Protein AF-A0A707YMS2-F1 (afdb_monomer)

Secondary structure (DSSP, 8-state):
------SS--S--SHHHHHHHHHHHHHHHHHHTTHHHHS--HHHHHHHHHHHHHHHHHSTT--SGGGPPP-HHHHHHHHHHHHHTSEEEEE-TTT--EEEEETT-S---S-TTS--------------

InterPro domains:
  IPR007944 Flagellar transcriptional activator FlhC [PF05280] (16-124)

Nearest PDB structures (foldseek):
  7xex-assembly3_C  TM=3.307E-01  e=3.789E-01  Pseudomonas aeruginosa
  8e50-assembly1_A  TM=3.653E-01  e=3.805E+00  Homo sapiens
  5kbj-assembly2_D  TM=2.692E-01  e=6.107E+00  Staphylococcus aureus

Foldseek 3Di:
DDDPPPPQAAQQADLLSQVLLFQLVVQLCVQCPPVLLQPPDPVSNVVSLVVSVVVCVVDPPCDDDSNPHDDSVNSVVSSVCSNVVQKDWDQDPPPRRTTIDGVNHQAPDDDSPDDPPDPPDDDPPRPD

Sequence (128 aa):
KSRTFRGGATLIHSHTSKIQASLLMQLYFNIGGEAVLRSVNIKALNKAFRMYHAIRKEVPGMKGARWAPFDITDAWCLASELRSGDAMLEVCDNCKCTYFTSVNQRTCVECPFCKEQGRHGGGEKECA

Solvent-accessible surface area (backbone atoms only — not comparable to full-atom values): 7627 Å² total; per-residue (Å²): 135,86,81,76,80,71,83,80,62,49,80,33,58,41,65,55,38,31,42,52,46,12,56,34,50,50,42,22,41,73,67,45,42,77,58,32,47,79,42,77,49,65,70,30,43,56,51,17,53,53,50,43,57,52,49,43,72,71,44,85,86,54,61,60,81,82,42,64,75,80,53,73,66,54,52,50,51,54,43,48,32,36,33,71,63,49,22,50,80,45,69,35,90,84,80,64,50,67,37,50,49,47,81,58,33,48,43,76,70,76,64,67,78,59,76,79,77,77,74,87,75,86,72,90,61,79,45,125

Radius of gyration: 14.69 Å; Cα contacts (8 Å, |Δi|>4): 159; chains: 1; bounding box: 35×30×38 Å

pLDDT: mean 85.11, std 20.65, range [32.47, 98.75]

Mean predicted aligned error: 7.5 Å

Structure (mmCIF, N/CA/C/O backbone):
data_AF-A0A707YMS2-F1
#
_entry.id   AF-A0A707YMS2-F1
#
loop_
_atom_site.group_PDB
_atom_site.id
_atom_site.type_symbol
_atom_site.label_atom_id
_atom_site.label_alt_id
_atom_site.label_comp_id
_atom_site.label_asym_id
_atom_site.label_entity_id
_atom_site.label_seq_id
_atom_site.pdbx_PDB_ins_code
_atom_site.Cartn_x
_atom_site.Cartn_y
_atom_site.Cartn_z
_atom_site.occupancy
_atom_site.B_iso_or_equiv
_atom_site.auth_seq_id
_atom_site.auth_comp_id
_atom_site.auth_asym_id
_atom_site.auth_atom_id
_atom_site.pdbx_PDB_model_num
ATOM 1 N N . LYS A 1 1 ? 19.226 15.168 15.617 1.00 36.06 1 LYS A N 1
ATOM 2 C CA . LYS A 1 1 ? 18.097 14.412 15.015 1.00 36.06 1 LYS A CA 1
ATOM 3 C C . LYS A 1 1 ? 18.664 13.135 14.401 1.00 36.06 1 LYS A C 1
ATOM 5 O O . LYS A 1 1 ? 19.189 13.192 13.298 1.00 36.06 1 LYS A O 1
ATOM 10 N N . SER A 1 2 ? 18.664 12.030 15.149 1.00 32.47 2 SER A N 1
ATOM 11 C CA . SER A 1 2 ? 19.234 10.754 14.695 1.00 32.47 2 SER A CA 1
ATOM 12 C C . SER A 1 2 ? 18.355 10.125 13.617 1.00 32.47 2 SER A C 1
ATOM 14 O O . SER A 1 2 ? 17.166 9.910 13.836 1.00 32.47 2 SER A O 1
ATOM 16 N N . ARG A 1 3 ? 18.939 9.854 12.445 1.00 43.31 3 ARG A N 1
ATOM 17 C CA . ARG A 1 3 ? 18.338 9.020 11.398 1.00 43.31 3 ARG A CA 1
ATOM 18 C C . ARG A 1 3 ? 18.575 7.569 11.793 1.00 43.31 3 ARG A C 1
ATOM 20 O O . ARG A 1 3 ? 19.638 7.026 11.514 1.00 43.31 3 ARG A O 1
ATOM 27 N N . THR A 1 4 ? 17.618 6.959 12.479 1.00 41.53 4 THR A N 1
ATOM 28 C CA . THR A 1 4 ? 17.655 5.515 12.710 1.00 41.53 4 THR A CA 1
ATOM 29 C C . THR A 1 4 ? 17.409 4.835 11.368 1.00 41.53 4 THR A C 1
ATOM 31 O O . THR A 1 4 ? 16.323 4.932 10.799 1.00 41.53 4 THR A O 1
ATOM 34 N N . PHE A 1 5 ? 18.447 4.200 10.834 1.00 38.34 5 PHE A N 1
ATOM 35 C CA . PHE A 1 5 ? 18.352 3.296 9.698 1.00 38.34 5 PHE A CA 1
ATOM 36 C C . PHE A 1 5 ? 17.413 2.144 10.092 1.00 38.34 5 PHE A C 1
ATOM 38 O O . PHE A 1 5 ? 17.779 1.298 10.903 1.00 38.34 5 PHE A O 1
ATOM 45 N N . ARG A 1 6 ? 16.175 2.135 9.577 1.00 48.97 6 ARG A N 1
ATOM 46 C CA . ARG A 1 6 ? 15.193 1.051 9.780 1.00 48.97 6 ARG A CA 1
ATOM 47 C C . ARG A 1 6 ? 15.480 -0.120 8.832 1.00 48.97 6 ARG A C 1
ATOM 49 O O . ARG A 1 6 ? 14.608 -0.564 8.099 1.00 48.97 6 ARG A O 1
ATOM 56 N N . GLY A 1 7 ? 16.723 -0.588 8.805 1.00 44.41 7 GLY A N 1
ATOM 57 C CA . GLY A 1 7 ? 17.074 -1.839 8.140 1.00 44.41 7 GLY A CA 1
ATOM 58 C C . GLY A 1 7 ? 16.834 -2.989 9.109 1.00 44.41 7 GLY A C 1
ATOM 59 O O . GLY A 1 7 ? 17.720 -3.294 9.897 1.00 44.41 7 GLY A O 1
ATOM 60 N N . GLY A 1 8 ? 15.629 -3.563 9.115 1.00 46.38 8 GLY A N 1
ATOM 61 C CA . GLY A 1 8 ? 15.353 -4.828 9.815 1.00 46.38 8 GLY A CA 1
ATOM 62 C C . GLY A 1 8 ? 14.019 -4.917 10.559 1.00 46.38 8 GLY A C 1
ATOM 63 O O . GLY A 1 8 ? 13.552 -6.016 10.821 1.00 46.38 8 GLY A O 1
ATOM 64 N N . ALA A 1 9 ? 13.370 -3.798 10.886 1.00 56.12 9 ALA A N 1
ATOM 65 C CA . ALA A 1 9 ? 12.028 -3.808 11.474 1.00 56.12 9 ALA A CA 1
ATOM 66 C C . ALA A 1 9 ? 11.023 -3.292 10.442 1.00 56.12 9 ALA A C 1
ATOM 68 O O . ALA A 1 9 ? 11.154 -2.145 10.005 1.00 56.12 9 ALA A O 1
ATOM 69 N N . THR A 1 10 ? 10.031 -4.103 10.061 1.00 67.56 10 THR A N 1
ATOM 70 C CA . THR A 1 10 ? 8.984 -3.606 9.158 1.00 67.56 10 THR A CA 1
ATOM 71 C C . THR A 1 10 ? 8.088 -2.591 9.867 1.00 67.56 10 THR A C 1
ATOM 73 O O . THR A 1 10 ? 7.966 -2.543 11.094 1.00 67.56 10 THR A O 1
ATOM 76 N N . LEU A 1 11 ? 7.429 -1.765 9.063 1.00 87.38 11 LEU A N 1
ATOM 77 C CA . LEU A 1 11 ? 6.520 -0.702 9.490 1.00 87.38 11 LEU A CA 1
ATOM 78 C C . LEU A 1 11 ? 5.161 -1.241 9.972 1.00 87.38 11 LEU A C 1
ATOM 80 O O . LEU A 1 11 ? 4.358 -0.518 10.568 1.00 87.38 11 LEU A O 1
ATOM 84 N N . ILE A 1 12 ? 4.903 -2.526 9.738 1.00 90.81 12 ILE A N 1
ATOM 85 C CA . ILE A 1 12 ? 3.727 -3.268 10.192 1.00 90.81 12 ILE A CA 1
ATOM 86 C C . ILE A 1 12 ? 3.945 -3.777 11.629 1.00 90.81 12 ILE A C 1
ATOM 88 O O . ILE A 1 12 ? 4.373 -4.906 11.861 1.00 90.81 12 ILE A O 1
ATOM 92 N N . HIS A 1 13 ? 3.657 -2.921 12.607 1.00 91.06 13 HIS A N 1
ATOM 93 C CA . HIS A 1 13 ? 3.809 -3.202 14.038 1.00 91.06 13 HIS A CA 1
ATOM 94 C C . HIS A 1 13 ? 2.504 -3.003 14.829 1.00 91.06 13 HIS A C 1
ATOM 96 O O . HIS A 1 13 ? 2.487 -3.132 16.048 1.00 91.06 13 HIS A O 1
ATOM 102 N N . SER A 1 14 ? 1.405 -2.625 14.174 1.00 90.75 14 SER A N 1
ATOM 103 C CA . SER A 1 14 ? 0.090 -2.495 14.803 1.00 90.75 14 SER A CA 1
ATOM 104 C C . SER A 1 14 ? -1.026 -2.728 13.788 1.00 90.75 14 SER A C 1
ATOM 106 O O . SER A 1 14 ? -0.812 -2.660 12.576 1.00 90.75 14 SER A O 1
ATOM 108 N N . HIS A 1 15 ? -2.252 -2.914 14.281 1.00 92.62 15 HIS A N 1
ATOM 109 C CA . HIS A 1 15 ? -3.441 -2.990 13.433 1.00 92.62 15 HIS A CA 1
ATOM 110 C C . HIS A 1 15 ? -3.577 -1.762 12.513 1.00 92.62 15 HIS A C 1
ATOM 112 O O . HIS A 1 1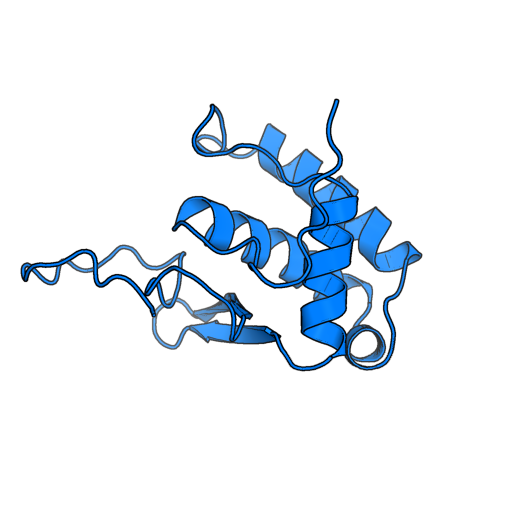5 ? -3.823 -1.890 11.316 1.00 92.62 15 HIS A O 1
ATOM 118 N N . THR A 1 16 ? -3.361 -0.550 13.041 1.00 94.06 16 THR A N 1
ATOM 119 C CA . THR A 1 16 ? -3.486 0.684 12.249 1.00 94.06 16 THR A CA 1
ATOM 120 C C . THR A 1 16 ? -2.381 0.829 11.215 1.00 94.06 16 THR A C 1
ATOM 122 O O . THR A 1 16 ? -2.659 1.272 10.099 1.00 94.06 16 THR A O 1
ATOM 125 N N . SER A 1 17 ? -1.144 0.433 11.527 1.00 94.69 17 SER A N 1
ATOM 126 C CA . SER A 1 17 ? -0.071 0.477 10.536 1.00 94.69 17 SER A CA 1
ATOM 127 C C . SER A 1 17 ? -0.273 -0.577 9.442 1.00 94.69 17 SER A C 1
ATOM 129 O O . SER A 1 17 ? -0.028 -0.271 8.275 1.00 94.69 17 SER A O 1
ATOM 131 N N . LYS A 1 18 ? -0.866 -1.740 9.763 1.00 95.50 18 LYS A N 1
ATOM 132 C CA . LYS A 1 18 ? -1.285 -2.738 8.766 1.00 95.50 18 LYS A CA 1
ATOM 133 C C . LYS A 1 18 ? -2.400 -2.234 7.844 1.00 95.50 18 LYS A C 1
ATOM 135 O O . LYS A 1 18 ? -2.291 -2.412 6.631 1.00 95.50 18 LYS A O 1
ATOM 140 N N . ILE A 1 19 ? -3.416 -1.534 8.368 1.00 96.00 19 ILE A N 1
ATOM 141 C CA . ILE A 1 19 ? -4.435 -0.855 7.537 1.00 96.00 19 ILE A CA 1
ATOM 142 C C . ILE A 1 19 ? -3.770 0.142 6.584 1.00 96.00 19 ILE A C 1
ATOM 144 O O . ILE A 1 19 ? -4.030 0.122 5.381 1.00 96.00 19 ILE A O 1
ATOM 148 N N . GLN A 1 20 ? -2.912 1.020 7.112 1.00 96.81 20 GLN A N 1
ATOM 149 C CA . GLN A 1 20 ? -2.261 2.055 6.307 1.00 96.81 20 GLN A CA 1
ATOM 150 C C . GLN A 1 20 ? -1.361 1.446 5.222 1.00 96.81 20 GLN A C 1
ATOM 152 O O . GLN A 1 20 ? -1.372 1.932 4.091 1.00 96.81 20 GLN A O 1
ATOM 157 N N . ALA A 1 21 ? -0.630 0.371 5.539 1.00 97.19 21 ALA A N 1
ATOM 158 C CA . ALA A 1 21 ? 0.277 -0.288 4.601 1.00 97.19 21 ALA A CA 1
ATOM 159 C C . ALA A 1 21 ? -0.515 -0.983 3.494 1.00 97.19 21 ALA A C 1
ATOM 161 O O . ALA A 1 21 ? -0.213 -0.801 2.318 1.00 97.19 21 ALA A O 1
ATOM 162 N N . SER A 1 22 ? -1.591 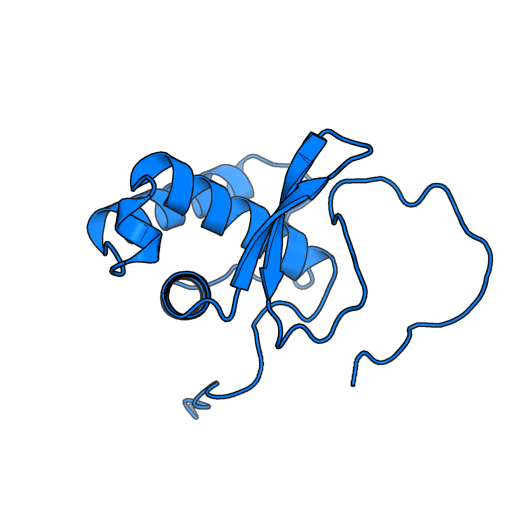-1.677 3.874 1.00 97.69 22 SER A N 1
ATOM 163 C CA . SER A 1 22 ? -2.535 -2.309 2.950 1.00 97.69 22 SER A CA 1
ATOM 164 C C . SER A 1 22 ? -3.124 -1.300 1.971 1.00 97.69 22 SER A C 1
ATOM 166 O O . SER A 1 22 ? -3.058 -1.502 0.763 1.00 97.69 22 SER A O 1
ATOM 168 N N . LEU A 1 23 ? -3.628 -0.169 2.475 1.00 97.56 23 LEU A N 1
ATOM 169 C CA . LEU A 1 23 ? -4.194 0.885 1.637 1.00 97.56 23 LEU A CA 1
ATOM 170 C C . LEU A 1 23 ? -3.157 1.452 0.656 1.00 97.56 23 LEU A C 1
ATOM 172 O O . LEU A 1 23 ? -3.419 1.561 -0.541 1.00 97.56 23 LEU A O 1
ATOM 176 N N . LEU A 1 24 ? -1.979 1.822 1.157 1.00 98.44 24 LEU A N 1
ATOM 177 C CA . LEU A 1 24 ? -0.939 2.452 0.349 1.00 98.44 24 LEU A CA 1
ATOM 178 C C . LEU A 1 24 ? -0.371 1.495 -0.710 1.00 98.44 24 LEU A C 1
ATOM 180 O O . LEU A 1 24 ? -0.226 1.883 -1.871 1.00 98.44 24 LEU A O 1
ATOM 184 N N . MET A 1 25 ? -0.066 0.254 -0.330 1.00 98.50 25 MET A N 1
ATOM 185 C CA . MET A 1 25 ? 0.523 -0.732 -1.237 1.00 98.50 25 MET A CA 1
ATOM 186 C C . MET A 1 25 ? -0.487 -1.259 -2.253 1.00 98.50 25 MET A C 1
ATOM 188 O O . MET A 1 25 ? -0.110 -1.473 -3.404 1.00 98.50 25 MET A O 1
ATOM 192 N N . GLN A 1 26 ? -1.774 -1.349 -1.901 1.00 98.31 26 GLN A N 1
ATOM 193 C CA . GLN A 1 26 ? -2.810 -1.657 -2.884 1.00 98.31 26 GLN A CA 1
ATOM 194 C C . GLN A 1 26 ? -2.914 -0.568 -3.957 1.00 98.31 26 GLN A C 1
ATOM 196 O O . GLN A 1 26 ? -2.989 -0.875 -5.144 1.00 98.31 26 GLN A O 1
ATOM 201 N N . LEU A 1 27 ? -2.882 0.712 -3.567 1.00 98.62 27 LEU A N 1
ATOM 202 C CA . LEU A 1 27 ? -2.871 1.823 -4.526 1.00 98.62 27 LEU A CA 1
ATOM 203 C C . LEU A 1 27 ? -1.634 1.768 -5.425 1.00 98.62 27 LEU A C 1
ATOM 205 O O . LEU A 1 27 ? -1.742 1.957 -6.635 1.00 98.62 27 LEU A O 1
ATOM 209 N N . TYR A 1 28 ? -0.467 1.498 -4.840 1.00 98.75 28 TYR A N 1
ATOM 210 C CA . TYR A 1 28 ? 0.787 1.373 -5.576 1.00 98.75 28 TYR A CA 1
ATOM 211 C C . TYR A 1 28 ? 0.731 0.253 -6.617 1.00 98.75 28 TYR A C 1
ATOM 213 O O . TYR A 1 28 ? 1.034 0.498 -7.788 1.00 98.75 28 TYR A O 1
ATOM 221 N N . PHE A 1 29 ? 0.268 -0.932 -6.219 1.00 98.44 29 PHE A N 1
ATOM 222 C CA . PHE A 1 29 ? 0.101 -2.067 -7.118 1.00 98.44 29 PHE A CA 1
ATOM 223 C C . PHE A 1 29 ? -0.938 -1.790 -8.209 1.00 98.44 29 PHE A C 1
ATOM 225 O O . PHE A 1 29 ? -0.660 -2.014 -9.381 1.00 98.44 29 PHE A O 1
ATOM 232 N N . ASN A 1 30 ? -2.087 -1.200 -7.870 1.00 98.25 30 ASN A N 1
ATOM 233 C CA . ASN A 1 30 ? -3.117 -0.852 -8.856 1.00 98.25 30 ASN A CA 1
ATOM 234 C C . ASN A 1 30 ? -2.622 0.147 -9.914 1.00 98.25 30 ASN A C 1
ATOM 236 O O . ASN A 1 30 ? -3.083 0.122 -11.051 1.00 98.25 30 ASN A O 1
ATOM 240 N N . ILE A 1 31 ? -1.707 1.050 -9.548 1.00 98.44 31 ILE A N 1
ATOM 241 C CA . ILE A 1 31 ? -1.164 2.054 -10.471 1.00 98.44 31 ILE A CA 1
ATOM 242 C C . ILE A 1 31 ? -0.038 1.476 -11.329 1.00 98.44 31 ILE A C 1
ATOM 244 O O . ILE A 1 31 ? 0.057 1.810 -12.509 1.00 98.44 31 ILE A O 1
ATOM 248 N N . GLY A 1 32 ? 0.861 0.690 -10.735 1.00 97.62 32 GLY A N 1
ATOM 249 C CA . GLY A 1 32 ? 2.056 0.199 -11.420 1.00 97.62 32 GLY A CA 1
ATOM 250 C C . GLY A 1 32 ? 1.925 -1.195 -12.040 1.00 97.62 32 GLY A C 1
ATOM 251 O O . GLY A 1 32 ? 2.774 -1.562 -12.851 1.00 97.62 32 GLY A O 1
ATOM 252 N N . GLY A 1 33 ? 0.888 -1.956 -11.680 1.00 97.69 33 GLY A N 1
ATOM 253 C CA . GLY A 1 33 ? 0.678 -3.344 -12.091 1.00 97.69 33 GLY A CA 1
ATOM 254 C C . GLY A 1 33 ? 1.794 -4.282 -11.630 1.00 97.69 33 GLY A C 1
ATOM 255 O O . GLY A 1 33 ? 2.633 -3.922 -10.808 1.00 97.69 33 GLY A O 1
ATOM 256 N N . GLU A 1 34 ? 1.861 -5.479 -12.215 1.00 96.75 34 GLU A N 1
ATOM 257 C CA . GLU A 1 34 ? 2.875 -6.493 -11.875 1.00 96.75 34 GLU A CA 1
ATOM 258 C C . GLU A 1 34 ? 4.326 -6.020 -12.050 1.00 96.75 34 GLU A C 1
ATOM 260 O O . GLU A 1 34 ? 5.238 -6.557 -11.422 1.00 96.75 34 GLU A O 1
ATOM 265 N N . ALA A 1 35 ? 4.568 -4.988 -12.865 1.00 97.12 35 ALA A N 1
ATOM 266 C CA . ALA A 1 35 ? 5.904 -4.429 -13.055 1.00 97.12 35 ALA A CA 1
ATOM 267 C C . ALA A 1 35 ? 6.539 -3.964 -11.731 1.00 97.12 35 ALA A C 1
ATOM 269 O O . ALA A 1 35 ? 7.761 -4.040 -11.581 1.00 97.12 35 ALA A O 1
ATOM 270 N N . VAL A 1 36 ? 5.722 -3.545 -10.754 1.00 97.62 36 VAL A N 1
ATOM 271 C CA . VAL A 1 36 ? 6.204 -3.103 -9.435 1.00 97.62 36 VAL A CA 1
ATOM 272 C C . VAL A 1 36 ? 6.838 -4.217 -8.612 1.00 97.62 36 VAL A C 1
ATOM 274 O O . VAL A 1 36 ? 7.655 -3.929 -7.740 1.00 97.62 36 VAL A O 1
ATOM 277 N N . LEU A 1 37 ? 6.482 -5.472 -8.900 1.00 97.25 37 LEU A N 1
ATOM 278 C CA . LEU A 1 37 ? 7.056 -6.645 -8.243 1.00 97.25 37 LEU A CA 1
ATOM 279 C C . LEU A 1 37 ? 8.489 -6.904 -8.720 1.00 97.25 37 LEU A C 1
ATOM 281 O O . LEU A 1 37 ? 9.274 -7.522 -8.017 1.00 97.25 37 LEU A O 1
ATOM 285 N N . ARG A 1 38 ? 8.858 -6.410 -9.910 1.00 97.19 38 ARG A N 1
ATOM 286 C CA . ARG A 1 38 ? 10.200 -6.594 -10.489 1.00 97.19 38 ARG A CA 1
ATOM 287 C C . ARG A 1 38 ? 11.119 -5.409 -10.212 1.00 97.19 38 ARG A C 1
ATOM 289 O O . ARG A 1 38 ? 12.323 -5.580 -10.052 1.00 97.19 38 ARG A O 1
ATOM 296 N N . SER A 1 39 ? 10.568 -4.198 -10.165 1.00 97.25 39 SER A N 1
ATOM 297 C CA . SER A 1 39 ? 11.325 -2.973 -9.905 1.00 97.25 39 SER A CA 1
ATOM 298 C C . SER A 1 39 ? 10.449 -1.912 -9.252 1.00 97.25 39 SER A C 1
ATOM 300 O O . SER A 1 39 ? 9.279 -1.763 -9.606 1.00 97.25 39 SER A O 1
ATOM 302 N N . VAL A 1 40 ? 11.012 -1.134 -8.321 1.00 97.56 40 VAL A N 1
ATOM 303 C CA . VAL A 1 40 ? 10.243 -0.071 -7.669 1.00 97.56 40 VAL A CA 1
ATOM 304 C C . VAL A 1 40 ? 9.994 1.071 -8.656 1.00 97.56 40 VAL A C 1
ATOM 306 O O . VAL A 1 40 ? 10.914 1.762 -9.095 1.00 97.56 40 VAL A O 1
ATOM 309 N N . ASN A 1 41 ? 8.725 1.310 -8.982 1.00 98.06 41 ASN A N 1
ATOM 310 C CA . ASN A 1 41 ? 8.314 2.379 -9.881 1.00 98.06 41 ASN A CA 1
ATOM 311 C C . ASN A 1 41 ? 8.050 3.671 -9.093 1.00 98.06 41 ASN A C 1
ATOM 313 O O . ASN A 1 41 ? 6.971 3.874 -8.537 1.00 98.06 41 ASN A O 1
ATOM 317 N N . ILE A 1 42 ? 9.023 4.585 -9.100 1.00 97.50 42 ILE A N 1
ATOM 318 C CA . ILE A 1 42 ? 8.961 5.860 -8.360 1.00 97.50 42 ILE A CA 1
ATOM 319 C C . ILE A 1 42 ? 7.737 6.705 -8.756 1.00 97.50 42 ILE A C 1
ATOM 321 O O . ILE A 1 42 ? 7.124 7.347 -7.902 1.00 97.50 42 ILE A O 1
ATOM 325 N N . LYS A 1 43 ? 7.342 6.708 -10.038 1.00 98.25 43 LYS A N 1
ATOM 326 C CA . LYS A 1 43 ? 6.177 7.484 -10.502 1.00 98.25 43 LYS A CA 1
ATOM 327 C C . LYS A 1 43 ? 4.877 6.920 -9.924 1.00 98.25 43 LYS A C 1
ATOM 329 O O . LYS A 1 43 ? 4.055 7.688 -9.423 1.00 98.25 43 LYS A O 1
ATOM 334 N N . ALA A 1 44 ? 4.713 5.598 -9.957 1.00 98.56 44 ALA A N 1
ATOM 335 C CA . ALA A 1 44 ? 3.558 4.926 -9.368 1.00 98.56 44 ALA A CA 1
ATOM 336 C C . ALA A 1 44 ? 3.521 5.107 -7.845 1.00 98.56 44 ALA A C 1
ATOM 338 O O . ALA A 1 44 ? 2.469 5.442 -7.301 1.00 98.56 44 ALA A O 1
ATOM 339 N N . LEU A 1 45 ? 4.670 4.983 -7.171 1.00 98.62 45 LEU A N 1
ATOM 340 C CA . LEU A 1 45 ? 4.772 5.144 -5.722 1.00 98.62 45 LEU A CA 1
ATOM 341 C C . LEU A 1 45 ? 4.407 6.565 -5.280 1.00 98.62 45 LEU A C 1
ATOM 343 O O . LEU A 1 45 ? 3.587 6.736 -4.383 1.00 98.62 45 LEU A O 1
ATOM 347 N N . ASN A 1 46 ? 4.933 7.591 -5.955 1.00 98.56 46 ASN A N 1
ATOM 348 C CA . ASN A 1 46 ? 4.588 8.985 -5.664 1.00 98.56 46 ASN A CA 1
ATOM 349 C C . ASN A 1 46 ? 3.093 9.268 -5.872 1.00 98.56 46 ASN A C 1
ATOM 351 O O . ASN A 1 46 ? 2.482 9.999 -5.089 1.00 98.56 46 ASN A O 1
ATOM 355 N N . LYS A 1 47 ? 2.480 8.689 -6.914 1.00 98.69 47 LYS A N 1
ATOM 356 C CA . LYS A 1 47 ? 1.038 8.830 -7.160 1.00 98.69 47 LYS A CA 1
ATOM 357 C C . LYS A 1 47 ? 0.219 8.140 -6.064 1.00 98.69 47 LYS A C 1
ATOM 359 O O . LYS A 1 47 ? -0.672 8.773 -5.500 1.00 98.69 47 LYS A O 1
ATOM 364 N N . ALA A 1 48 ? 0.565 6.901 -5.712 1.00 98.69 48 ALA A N 1
ATOM 365 C CA . ALA A 1 48 ? -0.071 6.152 -4.630 1.00 98.69 48 ALA A CA 1
ATOM 366 C C . ALA A 1 48 ? 0.045 6.878 -3.284 1.00 98.69 48 ALA A C 1
ATOM 368 O O . ALA A 1 48 ? -0.949 7.034 -2.583 1.00 98.69 48 ALA A O 1
ATOM 369 N N . PHE A 1 49 ? 1.230 7.402 -2.963 1.00 98.69 49 PHE A N 1
ATOM 370 C CA . PHE A 1 49 ? 1.493 8.145 -1.733 1.00 98.69 49 PHE A CA 1
ATOM 371 C C . PHE A 1 49 ? 0.613 9.394 -1.605 1.00 98.69 49 PHE A C 1
ATOM 373 O O . PHE A 1 49 ? 0.012 9.637 -0.558 1.00 98.69 49 PHE A O 1
ATOM 380 N N . ARG A 1 50 ? 0.465 10.162 -2.692 1.00 98.56 50 ARG A N 1
ATOM 381 C CA . ARG A 1 50 ? -0.437 11.325 -2.726 1.00 98.56 50 ARG A CA 1
ATOM 382 C C . ARG A 1 50 ? -1.899 10.923 -2.534 1.00 98.56 50 ARG A C 1
ATOM 384 O O . ARG A 1 50 ? -2.606 11.585 -1.779 1.00 98.56 50 ARG A O 1
ATOM 391 N N . MET A 1 51 ? -2.343 9.849 -3.190 1.00 98.56 51 MET A N 1
ATOM 392 C CA . MET A 1 51 ? -3.712 9.337 -3.053 1.00 98.56 51 MET A CA 1
ATOM 393 C C . MET A 1 51 ? -3.994 8.836 -1.634 1.00 98.56 51 MET A C 1
ATOM 395 O O . MET A 1 51 ? -5.013 9.193 -1.056 1.00 98.56 51 MET A O 1
ATOM 399 N N . TYR A 1 52 ? -3.068 8.087 -1.041 1.00 98.19 52 TYR A N 1
ATOM 400 C CA . TYR A 1 52 ? -3.130 7.635 0.349 1.00 98.19 52 TYR A CA 1
ATOM 401 C C . TYR A 1 52 ? -3.314 8.807 1.326 1.00 98.19 52 TYR A C 1
ATOM 403 O O . TYR A 1 52 ? -4.201 8.776 2.180 1.00 98.19 52 TYR A O 1
ATOM 411 N N . HIS A 1 53 ? -2.531 9.880 1.172 1.00 97.69 53 HIS A N 1
ATOM 412 C CA . HIS A 1 53 ? -2.669 11.074 2.012 1.00 97.69 53 HIS A CA 1
ATOM 413 C C . HIS A 1 53 ? -3.986 11.817 1.788 1.00 97.69 53 HIS A C 1
ATOM 415 O O . HIS A 1 53 ? -4.537 12.351 2.749 1.00 97.69 53 HIS A O 1
ATOM 421 N N . ALA A 1 54 ? -4.503 11.846 0.558 1.00 97.50 54 ALA A N 1
ATOM 422 C CA . ALA A 1 54 ? -5.825 12.400 0.277 1.00 97.50 54 ALA A CA 1
ATOM 423 C C . ALA A 1 54 ? -6.929 11.574 0.960 1.00 97.50 54 ALA A C 1
ATOM 425 O O . ALA A 1 54 ? -7.720 12.131 1.7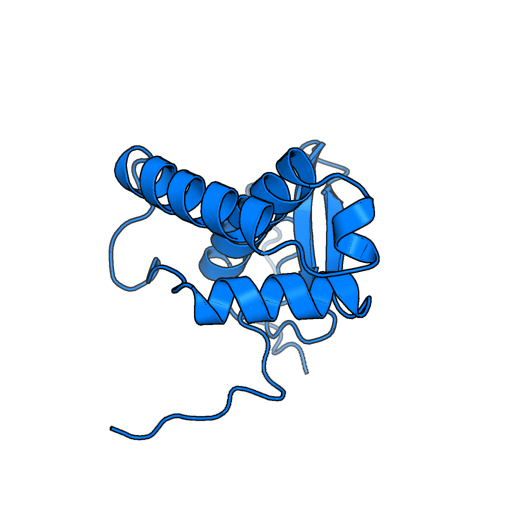11 1.00 97.50 54 ALA A O 1
ATOM 426 N N . ILE A 1 55 ? -6.916 10.246 0.811 1.00 95.75 55 ILE A N 1
ATOM 427 C CA . ILE A 1 55 ? -7.896 9.343 1.438 1.00 95.75 55 ILE A CA 1
ATOM 428 C C . ILE A 1 55 ? -7.900 9.508 2.960 1.00 95.75 55 ILE A C 1
ATOM 430 O O . ILE A 1 55 ? -8.961 9.635 3.562 1.00 95.75 55 ILE A O 1
ATOM 434 N N . ARG A 1 56 ? -6.727 9.592 3.598 1.00 94.94 56 ARG A N 1
ATOM 435 C CA . ARG A 1 56 ? -6.639 9.803 5.054 1.00 94.94 56 ARG A CA 1
ATOM 436 C C . ARG A 1 56 ? -7.290 11.099 5.537 1.00 94.94 56 ARG A C 1
ATOM 438 O O . ARG A 1 56 ? -7.719 11.158 6.686 1.00 94.94 56 ARG A O 1
ATOM 445 N N . LYS A 1 57 ? -7.324 12.146 4.708 1.00 93.88 57 LYS A N 1
ATOM 446 C CA . LYS A 1 57 ? -7.990 13.409 5.063 1.00 93.88 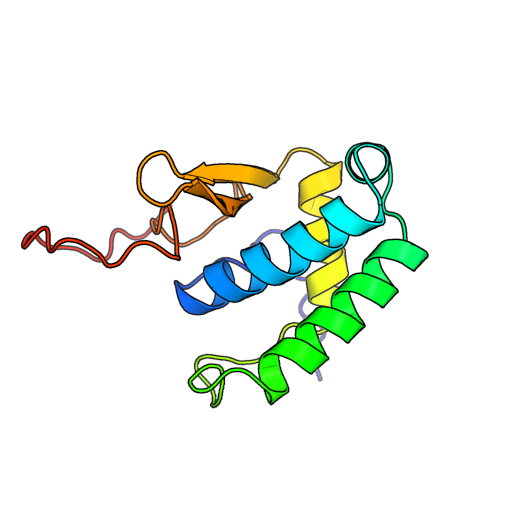57 LYS A CA 1
ATOM 447 C C . LYS A 1 57 ? -9.510 13.261 5.043 1.00 93.88 57 LYS A C 1
ATOM 449 O O . LYS A 1 57 ? -10.167 13.813 5.925 1.00 93.88 57 LYS A O 1
ATOM 454 N N . GLU A 1 58 ? -10.021 12.477 4.098 1.00 94.88 58 GLU A N 1
ATOM 455 C CA . GLU A 1 58 ? -11.455 12.280 3.876 1.00 94.88 58 GLU A CA 1
ATOM 456 C C . GLU A 1 58 ? -12.072 11.210 4.788 1.00 94.88 58 GLU A C 1
ATOM 458 O O . GLU A 1 58 ? -13.226 11.338 5.182 1.00 94.88 58 GLU A O 1
ATOM 463 N N . VAL A 1 59 ? -11.326 10.164 5.164 1.00 91.62 59 VAL A N 1
ATOM 464 C CA . VAL A 1 59 ? -11.863 9.040 5.949 1.00 91.62 59 VAL A CA 1
ATOM 465 C C . VAL A 1 59 ? -11.961 9.390 7.444 1.00 91.62 59 VAL A C 1
ATOM 467 O O . VAL A 1 59 ? -10.935 9.596 8.110 1.00 91.62 59 VAL A O 1
ATOM 470 N N . PRO A 1 60 ? -13.174 9.404 8.034 1.00 89.94 60 PRO A N 1
ATOM 471 C CA . PRO A 1 60 ? -13.337 9.565 9.474 1.00 89.94 60 PRO A CA 1
ATOM 472 C C . PRO A 1 60 ? -12.663 8.418 10.238 1.00 89.94 60 PRO A C 1
ATOM 474 O O . PRO A 1 60 ? -12.748 7.258 9.849 1.00 89.94 60 PRO A O 1
ATOM 477 N N . GLY A 1 61 ? -11.992 8.733 11.347 1.00 86.62 61 GLY A N 1
ATOM 478 C CA . GLY A 1 61 ? -11.345 7.731 12.204 1.00 86.62 61 GLY A CA 1
ATOM 479 C C . GLY A 1 61 ? -9.879 7.421 11.879 1.00 86.62 61 GLY A C 1
ATOM 480 O O . GLY A 1 61 ? -9.207 6.861 12.737 1.00 86.62 61 GLY A O 1
ATOM 481 N N . MET A 1 62 ? -9.332 7.860 10.737 1.00 91.12 62 MET A N 1
ATOM 482 C CA . MET A 1 62 ? -7.891 7.757 10.422 1.00 91.12 62 MET A CA 1
ATOM 483 C C . MET A 1 62 ? -7.084 8.979 10.911 1.00 91.12 62 MET A C 1
ATOM 485 O O . MET A 1 62 ? -6.308 9.580 10.167 1.00 91.12 62 MET A O 1
ATOM 489 N N . LYS A 1 63 ? -7.293 9.397 12.166 1.00 87.12 63 LYS A N 1
ATOM 490 C CA . LYS A 1 63 ? -6.714 10.626 12.747 1.00 87.12 63 LYS A CA 1
ATOM 491 C C . LYS A 1 63 ? -6.077 10.364 14.119 1.00 87.12 63 LYS A C 1
ATOM 493 O O . LYS A 1 63 ? -6.419 9.400 14.796 1.00 87.12 63 LYS A O 1
ATOM 498 N N . GLY A 1 64 ? -5.177 11.250 14.549 1.00 87.44 64 GLY A N 1
ATOM 499 C CA . GLY A 1 64 ? -4.509 11.182 15.858 1.00 87.44 64 GLY A CA 1
ATOM 500 C C . GLY A 1 64 ? -3.237 10.323 15.880 1.00 87.44 64 GLY A C 1
ATOM 501 O O . GLY A 1 64 ? -2.844 9.745 14.869 1.00 87.44 64 GLY A O 1
ATOM 502 N N . ALA A 1 65 ? -2.585 10.244 17.046 1.00 86.38 65 ALA A N 1
ATOM 503 C CA . ALA A 1 65 ? -1.254 9.641 17.201 1.00 86.38 65 ALA A CA 1
ATOM 504 C C . ALA A 1 65 ? -1.187 8.155 16.800 1.00 86.38 65 ALA A C 1
ATOM 506 O O . ALA A 1 65 ? -0.218 7.726 16.180 1.00 86.38 65 ALA A O 1
ATOM 507 N N . ARG A 1 66 ? -2.246 7.378 17.076 1.00 88.00 66 ARG A N 1
ATOM 508 C CA . ARG A 1 66 ? -2.357 5.962 16.666 1.00 88.00 66 ARG A CA 1
ATOM 509 C C . ARG A 1 66 ? -2.355 5.782 15.138 1.00 88.00 66 ARG A C 1
ATOM 511 O O . ARG A 1 66 ? -2.009 4.714 14.638 1.00 88.00 66 ARG A O 1
ATOM 518 N N . TRP A 1 67 ? -2.735 6.825 14.408 1.00 93.06 67 TRP A N 1
ATOM 519 C CA . TRP A 1 67 ? -2.768 6.878 12.950 1.00 93.06 67 TRP A CA 1
ATOM 520 C C . TRP A 1 67 ? -1.671 7.787 12.409 1.00 93.06 67 TRP A C 1
ATOM 522 O O . TRP A 1 67 ? -1.900 8.501 11.435 1.00 93.06 67 TRP A O 1
ATOM 532 N N . ALA A 1 68 ? -0.491 7.804 13.036 1.00 93.12 68 ALA A N 1
ATOM 533 C CA . ALA A 1 68 ? 0.656 8.519 12.492 1.00 93.12 68 ALA A CA 1
ATOM 534 C C . ALA A 1 68 ? 0.842 8.141 11.005 1.00 93.12 68 ALA A C 1
ATOM 536 O O . ALA A 1 68 ? 0.873 6.947 10.680 1.00 93.12 68 ALA A O 1
ATOM 537 N N . PRO A 1 69 ? 0.866 9.128 10.089 1.00 94.56 69 PRO A N 1
ATOM 538 C CA . PRO A 1 69 ? 0.981 8.841 8.670 1.00 94.56 69 PRO A CA 1
ATOM 539 C C . PRO A 1 69 ? 2.357 8.284 8.344 1.00 94.56 69 PRO A C 1
ATOM 541 O O . PRO A 1 69 ? 3.356 8.823 8.812 1.00 94.56 69 PRO A O 1
ATOM 544 N N . PHE A 1 70 ? 2.400 7.321 7.430 1.00 96.06 70 PHE A N 1
ATOM 545 C CA . PHE A 1 70 ? 3.625 7.033 6.700 1.00 96.06 70 PHE A CA 1
ATOM 546 C C . PHE A 1 70 ? 4.139 8.247 5.932 1.00 96.06 70 PHE A C 1
ATOM 548 O O . PHE A 1 70 ? 3.368 8.984 5.294 1.00 96.06 70 PHE A O 1
ATOM 555 N N . ASP A 1 71 ? 5.455 8.418 5.982 1.00 96.56 71 ASP A N 1
ATOM 556 C CA . ASP A 1 71 ? 6.176 9.330 5.111 1.00 96.56 71 ASP A CA 1
ATOM 557 C C . ASP A 1 71 ? 6.592 8.641 3.794 1.00 96.56 71 ASP A C 1
ATOM 559 O O . ASP A 1 71 ? 6.251 7.488 3.517 1.00 96.56 71 ASP A O 1
ATOM 563 N N . ILE A 1 72 ? 7.270 9.378 2.912 1.00 96.00 72 ILE A N 1
ATOM 564 C CA . ILE A 1 72 ? 7.681 8.837 1.609 1.00 96.00 72 ILE A CA 1
ATOM 565 C C . ILE A 1 72 ? 8.800 7.789 1.731 1.00 96.00 72 ILE A C 1
ATOM 567 O O . ILE A 1 72 ? 8.910 6.909 0.879 1.00 96.00 72 ILE A O 1
ATOM 571 N N . THR A 1 73 ? 9.610 7.854 2.790 1.00 96.25 73 THR A N 1
ATOM 572 C CA . THR A 1 73 ? 10.647 6.855 3.078 1.00 96.25 73 THR A CA 1
ATOM 573 C C . THR A 1 73 ? 9.992 5.553 3.507 1.00 96.25 73 THR A C 1
ATOM 575 O O . THR A 1 73 ? 10.355 4.494 3.006 1.00 96.25 73 THR A O 1
ATOM 578 N N . ASP A 1 74 ? 8.971 5.638 4.361 1.00 96.31 74 ASP A N 1
ATOM 579 C CA . ASP A 1 74 ? 8.170 4.492 4.775 1.00 96.31 74 ASP A CA 1
ATOM 580 C C . ASP A 1 74 ? 7.536 3.795 3.562 1.00 96.31 74 ASP A C 1
ATOM 582 O O . ASP A 1 74 ? 7.634 2.578 3.397 1.00 96.31 74 ASP A O 1
ATOM 586 N N . ALA A 1 75 ? 6.945 4.583 2.658 1.00 97.25 75 ALA A N 1
ATOM 587 C CA . ALA A 1 75 ? 6.381 4.085 1.406 1.00 97.25 75 ALA A CA 1
ATOM 588 C C . ALA A 1 75 ? 7.427 3.365 0.535 1.00 97.25 75 ALA A C 1
ATOM 590 O O . ALA A 1 75 ? 7.133 2.320 -0.050 1.00 97.25 75 ALA A O 1
ATOM 591 N N . TRP A 1 76 ? 8.646 3.908 0.457 1.00 97.25 76 TRP A N 1
ATOM 592 C CA . TRP A 1 76 ? 9.756 3.289 -0.268 1.00 97.25 76 TRP A CA 1
ATOM 593 C C . TRP A 1 76 ? 10.197 1.965 0.363 1.00 97.25 76 TRP A C 1
ATOM 595 O O . TRP A 1 76 ? 10.440 1.003 -0.366 1.00 97.25 76 TRP A O 1
ATOM 605 N N . CYS A 1 77 ? 10.264 1.888 1.695 1.00 95.69 77 CYS A N 1
ATOM 606 C CA . CYS A 1 77 ? 10.567 0.648 2.408 1.00 95.69 77 CYS A CA 1
ATOM 607 C C . CYS A 1 77 ? 9.528 -0.438 2.104 1.00 95.69 77 CYS A C 1
ATOM 609 O O . CYS A 1 77 ? 9.909 -1.521 1.672 1.00 95.69 77 CYS A O 1
ATOM 611 N N . LEU A 1 78 ? 8.230 -0.130 2.217 1.00 96.56 78 LEU A N 1
ATOM 612 C CA . LEU A 1 78 ? 7.154 -1.084 1.903 1.00 96.56 78 LEU A CA 1
ATOM 613 C C . LEU A 1 78 ? 7.215 -1.567 0.445 1.00 96.56 78 LEU A C 1
ATOM 615 O O . LEU A 1 78 ? 7.115 -2.761 0.172 1.00 96.56 78 LEU A O 1
ATOM 619 N N . ALA A 1 79 ? 7.431 -0.649 -0.502 1.00 97.44 79 ALA A N 1
ATOM 620 C CA . ALA A 1 79 ? 7.566 -1.004 -1.913 1.00 97.44 79 ALA A CA 1
ATOM 621 C C . ALA A 1 79 ? 8.825 -1.842 -2.189 1.00 97.44 79 ALA A C 1
ATOM 623 O O . ALA A 1 79 ? 8.827 -2.683 -3.089 1.00 97.44 79 ALA A O 1
ATOM 624 N N . SER A 1 80 ? 9.894 -1.622 -1.421 1.00 96.25 80 SER A N 1
ATOM 625 C CA . SER A 1 80 ? 11.126 -2.405 -1.511 1.00 96.25 80 SER A CA 1
ATOM 626 C C . SER A 1 80 ? 10.935 -3.823 -0.979 1.00 96.25 80 SER A C 1
ATOM 628 O O . SER A 1 80 ? 11.406 -4.747 -1.633 1.00 96.25 80 SER A O 1
ATOM 630 N N . GLU A 1 81 ? 10.215 -3.997 0.135 1.00 95.00 81 GLU A N 1
ATOM 631 C CA . GLU A 1 81 ? 9.829 -5.319 0.655 1.00 95.00 81 GLU A CA 1
ATOM 632 C C . GLU A 1 81 ? 8.977 -6.078 -0.375 1.00 95.00 81 GLU A C 1
ATOM 634 O O . GLU A 1 81 ? 9.276 -7.227 -0.695 1.00 95.00 81 GLU A O 1
ATOM 639 N N . LEU A 1 82 ? 7.985 -5.410 -0.979 1.00 95.69 82 LEU A N 1
ATOM 640 C CA . LEU A 1 82 ? 7.136 -6.005 -2.018 1.00 95.69 82 LEU A CA 1
ATOM 641 C C . LEU A 1 82 ? 7.942 -6.461 -3.245 1.00 95.69 82 LEU A C 1
ATOM 643 O O . LEU A 1 82 ? 7.707 -7.541 -3.777 1.00 95.69 82 LEU A O 1
ATOM 647 N N . ARG A 1 83 ? 8.906 -5.649 -3.698 1.00 96.69 83 ARG A N 1
ATOM 648 C CA . ARG A 1 83 ? 9.791 -5.993 -4.824 1.00 96.69 83 ARG A CA 1
ATOM 649 C C . ARG A 1 83 ? 10.738 -7.148 -4.481 1.00 96.69 83 ARG A C 1
ATOM 651 O O . ARG A 1 83 ? 11.040 -7.965 -5.342 1.00 96.69 83 ARG A O 1
ATOM 658 N N . SER A 1 84 ? 11.273 -7.181 -3.262 1.00 94.88 84 SER A N 1
ATOM 659 C CA . SER A 1 84 ? 12.193 -8.242 -2.832 1.00 94.88 84 SER A CA 1
ATOM 660 C C . SER A 1 84 ? 11.488 -9.581 -2.584 1.00 94.88 84 SER A C 1
ATOM 662 O O . SER A 1 84 ? 12.165 -10.599 -2.509 1.00 94.88 84 SER A O 1
ATOM 664 N N . GLY A 1 85 ? 10.154 -9.589 -2.478 1.00 93.69 85 GLY A N 1
ATOM 665 C CA . GLY A 1 85 ? 9.376 -10.770 -2.094 1.00 93.69 85 GLY A CA 1
ATOM 666 C C . GLY A 1 85 ? 9.274 -10.974 -0.578 1.00 93.69 85 GLY A C 1
ATOM 667 O O . GLY A 1 85 ? 8.678 -11.951 -0.138 1.00 93.69 85 GLY A O 1
ATOM 668 N N . ASP A 1 86 ? 9.793 -10.034 0.219 1.00 94.00 86 ASP A N 1
ATOM 669 C CA . ASP A 1 86 ? 9.678 -10.033 1.685 1.00 94.00 86 ASP A CA 1
ATOM 670 C C . ASP A 1 86 ? 8.273 -9.615 2.148 1.00 94.00 86 ASP A C 1
ATOM 672 O O . ASP A 1 86 ? 7.925 -9.716 3.325 1.00 94.00 86 ASP A O 1
ATOM 676 N N . ALA A 1 87 ? 7.453 -9.125 1.222 1.00 94.75 87 ALA A N 1
ATOM 677 C CA . ALA A 1 87 ? 6.065 -8.791 1.451 1.00 94.75 87 ALA A CA 1
ATOM 678 C C . ALA A 1 87 ? 5.201 -9.142 0.241 1.00 94.75 87 ALA A C 1
ATOM 680 O O . ALA A 1 87 ? 5.684 -9.263 -0.885 1.00 94.75 87 ALA A O 1
ATOM 681 N N . MET A 1 88 ? 3.901 -9.274 0.478 1.00 95.75 88 MET A N 1
ATOM 682 C CA . MET A 1 88 ? 2.920 -9.646 -0.532 1.00 95.75 88 MET A CA 1
ATOM 683 C C . MET A 1 88 ? 1.565 -8.983 -0.275 1.00 95.75 88 MET A C 1
ATOM 685 O O . MET A 1 88 ? 1.266 -8.527 0.832 1.00 95.75 88 MET A O 1
ATOM 689 N N . LEU A 1 89 ? 0.755 -8.913 -1.332 1.00 97.06 89 LEU A N 1
ATOM 690 C CA . LEU A 1 89 ? -0.654 -8.545 -1.251 1.00 97.06 89 LEU A CA 1
ATOM 691 C C . LEU A 1 89 ? -1.490 -9.824 -1.235 1.00 97.06 89 LEU A C 1
ATOM 693 O O . LEU A 1 89 ? -1.469 -10.593 -2.193 1.00 97.06 89 LEU A O 1
ATOM 697 N N . GLU A 1 90 ? -2.227 -10.033 -0.155 1.00 95.88 90 GLU A N 1
ATOM 698 C CA . GLU A 1 90 ? -3.106 -11.184 0.040 1.00 95.88 90 GLU A CA 1
ATOM 699 C C . GLU A 1 90 ? -4.564 -10.761 -0.069 1.00 95.88 90 GLU A C 1
ATOM 701 O O . GLU A 1 90 ? -4.920 -9.643 0.297 1.00 95.88 90 GLU A O 1
ATOM 706 N N . VAL A 1 91 ? -5.430 -11.664 -0.523 1.00 96.56 91 VAL A N 1
ATOM 707 C CA . VAL A 1 91 ? -6.880 -11.451 -0.527 1.00 96.56 91 VAL A CA 1
ATOM 708 C C . VAL A 1 91 ? -7.478 -12.203 0.652 1.00 96.56 91 VAL A C 1
ATOM 710 O O . VAL A 1 91 ? -7.304 -13.409 0.772 1.00 96.56 91 VAL A O 1
ATOM 713 N N . CYS A 1 92 ? -8.202 -11.502 1.524 1.00 96.00 92 CYS A N 1
ATOM 714 C CA . C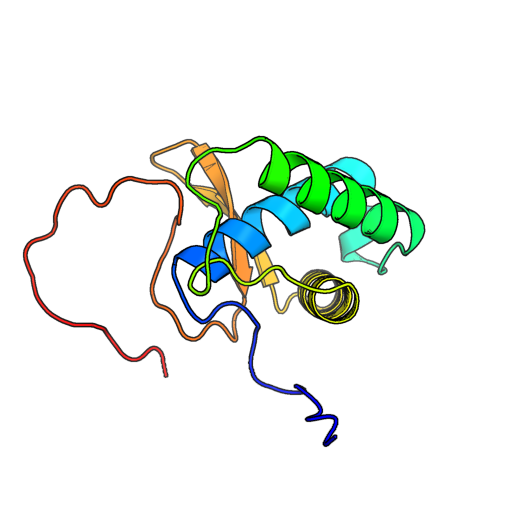YS A 1 92 ? -8.853 -12.139 2.665 1.00 96.00 92 CYS A CA 1
ATOM 715 C C . CYS A 1 92 ? -10.005 -13.041 2.214 1.00 96.00 92 CYS A C 1
ATOM 717 O O . CYS A 1 92 ? -10.919 -12.580 1.531 1.00 96.00 92 CYS A O 1
ATOM 719 N N . ASP A 1 93 ? -10.047 -14.286 2.686 1.00 94.06 93 ASP A N 1
ATOM 720 C CA . ASP A 1 93 ? -11.129 -15.213 2.347 1.00 94.06 93 ASP A CA 1
ATOM 721 C C . ASP A 1 93 ? -12.499 -14.805 2.895 1.00 94.06 93 ASP A C 1
ATOM 723 O O . ASP A 1 93 ? -13.517 -15.148 2.291 1.00 94.06 93 ASP A O 1
ATOM 727 N N . ASN A 1 94 ? -12.540 -14.035 3.984 1.00 93.75 94 ASN A N 1
ATOM 728 C CA . ASN A 1 94 ? -13.784 -13.606 4.616 1.00 93.75 94 ASN A CA 1
ATOM 729 C C . ASN A 1 94 ? -14.358 -12.326 3.985 1.00 93.75 94 ASN A C 1
ATOM 731 O O . ASN A 1 94 ? -15.457 -12.344 3.438 1.00 93.75 94 ASN A O 1
ATOM 735 N N . CYS A 1 95 ? -13.625 -11.207 4.034 1.00 95.25 95 CYS A N 1
ATOM 736 C CA . CYS A 1 95 ? -14.134 -9.920 3.538 1.00 95.25 95 CYS A CA 1
ATOM 737 C C . CYS A 1 95 ? -13.765 -9.609 2.082 1.00 95.25 95 CYS A C 1
ATOM 739 O O . CYS A 1 95 ? -14.196 -8.584 1.559 1.00 95.25 95 CYS A O 1
ATOM 741 N N . LYS A 1 96 ? -12.950 -10.453 1.434 1.00 94.94 96 LYS A N 1
ATOM 742 C CA . LYS A 1 96 ? -12.444 -10.272 0.060 1.00 94.94 96 LYS A CA 1
ATOM 743 C C . LYS A 1 96 ? -11.621 -8.998 -0.166 1.00 94.94 96 LYS A C 1
ATOM 745 O O . LYS A 1 96 ? -11.262 -8.695 -1.300 1.00 94.94 96 LYS A O 1
ATOM 750 N N . CYS A 1 97 ? -11.273 -8.264 0.892 1.00 95.50 97 CYS A N 1
ATOM 751 C CA . CYS A 1 97 ? -10.350 -7.140 0.800 1.00 95.50 97 CYS A CA 1
ATOM 752 C C . CYS A 1 97 ? -8.918 -7.635 0.605 1.00 95.50 97 CYS A C 1
ATOM 754 O O . CYS A 1 97 ? -8.486 -8.582 1.267 1.00 95.50 97 CYS A O 1
ATOM 756 N N . THR A 1 98 ? -8.168 -6.927 -0.234 1.00 96.81 98 THR A N 1
ATOM 757 C CA . THR A 1 98 ? -6.729 -7.133 -0.361 1.00 96.81 98 THR A CA 1
ATOM 758 C C . THR A 1 98 ? -5.981 -6.394 0.745 1.00 96.81 98 THR A C 1
ATOM 760 O O . THR A 1 98 ? -6.274 -5.226 1.013 1.00 96.81 98 THR A O 1
ATOM 763 N N . TYR A 1 99 ? -5.020 -7.051 1.391 1.00 96.81 99 TYR A N 1
ATOM 764 C CA . TYR A 1 99 ? -4.191 -6.483 2.451 1.00 96.81 99 TYR A CA 1
ATOM 765 C C . TYR A 1 99 ? -2.709 -6.793 2.244 1.00 96.81 99 TYR A C 1
ATOM 767 O O . TYR A 1 99 ? -2.343 -7.732 1.548 1.00 96.81 99 TYR A O 1
ATOM 775 N N . PHE A 1 100 ? 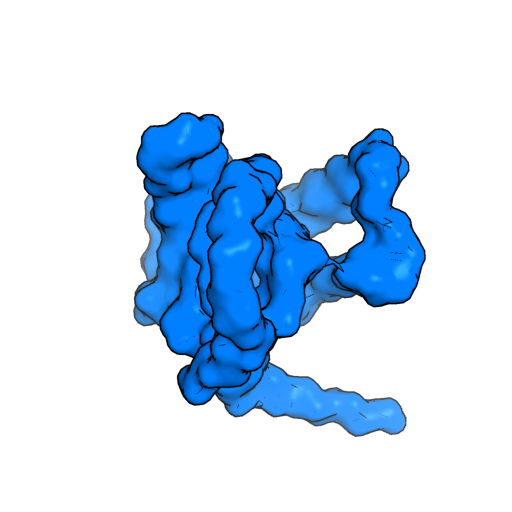-1.853 -5.966 2.839 1.00 96.38 100 PHE A N 1
ATOM 776 C CA . PHE A 1 100 ? -0.403 -6.095 2.751 1.00 96.38 100 PHE A CA 1
ATOM 777 C C . PHE A 1 100 ? 0.140 -6.847 3.968 1.00 96.38 100 PHE A C 1
ATOM 779 O O . PHE A 1 100 ? -0.144 -6.468 5.109 1.00 96.38 100 PHE A O 1
ATOM 786 N N . THR A 1 101 ? 0.949 -7.871 3.715 1.00 93.88 101 THR A N 1
ATOM 787 C CA . THR A 1 101 ? 1.653 -8.669 4.726 1.00 93.88 101 THR A CA 1
ATOM 788 C C . THR A 1 101 ? 3.144 -8.645 4.435 1.00 93.88 101 THR A C 1
ATOM 790 O O . THR A 1 101 ? 3.546 -8.719 3.279 1.00 93.88 101 THR A O 1
ATOM 793 N N . SER A 1 102 ? 3.957 -8.577 5.487 1.00 92.00 102 SER A N 1
ATOM 794 C CA . SER A 1 102 ? 5.417 -8.664 5.420 1.00 92.00 102 SER A CA 1
ATOM 795 C C . SER A 1 102 ? 5.897 -9.804 6.309 1.00 92.00 102 SER A C 1
ATOM 797 O O . SER A 1 102 ? 5.358 -9.984 7.403 1.00 92.00 102 SER A O 1
ATOM 799 N N . VAL A 1 103 ? 6.923 -10.541 5.880 1.00 88.06 103 VAL A N 1
ATOM 800 C CA . VAL A 1 103 ? 7.562 -11.593 6.695 1.00 88.06 103 VAL A CA 1
ATOM 801 C C . VAL A 1 103 ? 8.176 -11.029 7.974 1.00 88.06 103 VAL A C 1
ATOM 803 O O . VAL A 1 103 ? 8.289 -11.727 8.972 1.00 88.06 103 VAL A O 1
ATOM 806 N N . ASN A 1 104 ? 8.521 -9.741 7.959 1.00 83.62 104 ASN A N 1
ATOM 807 C CA . ASN A 1 104 ? 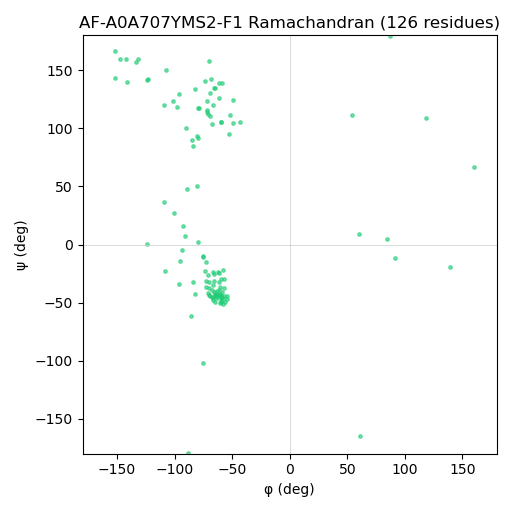9.150 -9.050 9.077 1.00 83.62 104 ASN A CA 1
ATOM 808 C C . ASN A 1 104 ? 8.125 -8.398 10.030 1.00 83.62 104 ASN A C 1
ATOM 810 O O . ASN A 1 104 ? 8.527 -7.623 10.903 1.00 83.62 104 ASN A O 1
ATOM 814 N N . GLN A 1 105 ? 6.813 -8.635 9.841 1.00 85.88 105 GLN A N 1
ATOM 815 C CA . GLN A 1 105 ? 5.746 -8.001 10.634 1.00 85.88 105 GLN A CA 1
ATOM 816 C C . GLN A 1 105 ? 5.784 -8.398 12.103 1.00 85.88 105 GLN A C 1
ATOM 818 O O . GLN A 1 105 ? 5.876 -9.565 12.452 1.00 85.88 105 GLN A O 1
ATOM 823 N N . ARG A 1 106 ? 5.634 -7.396 12.974 1.00 85.50 106 ARG A N 1
ATOM 824 C CA . ARG A 1 106 ? 5.652 -7.563 14.437 1.00 85.50 106 ARG A CA 1
ATOM 825 C C . ARG A 1 106 ? 4.251 -7.576 15.031 1.00 85.50 106 ARG A C 1
ATOM 827 O O . ARG A 1 106 ? 4.021 -7.131 16.149 1.00 85.50 106 ARG A O 1
ATOM 834 N N . THR A 1 107 ? 3.279 -8.000 14.238 1.00 81.75 107 THR A N 1
ATOM 835 C CA . THR A 1 107 ? 1.883 -8.090 14.641 1.00 81.75 107 THR A CA 1
ATOM 836 C C . THR A 1 107 ? 1.277 -9.340 14.038 1.00 81.75 107 THR A C 1
ATOM 838 O O . THR A 1 107 ? 1.533 -9.660 12.880 1.00 81.75 107 THR A O 1
ATOM 841 N N . CYS A 1 108 ? 0.447 -10.024 14.818 1.00 84.00 108 CYS A N 1
ATOM 842 C CA . CYS A 1 108 ? -0.224 -11.244 14.387 1.00 84.00 108 CYS A CA 1
ATOM 843 C C . CYS A 1 108 ? -1.620 -10.959 13.793 1.00 84.00 108 CYS A C 1
ATOM 845 O O . CYS A 1 108 ? -2.446 -11.857 13.669 1.00 84.00 108 CYS A O 1
ATOM 847 N N . VAL A 1 109 ? -1.902 -9.696 13.443 1.00 85.31 109 VAL A N 1
ATOM 848 C CA . VAL A 1 109 ? -3.125 -9.309 12.728 1.00 85.31 109 VAL A CA 1
ATOM 849 C C . VAL A 1 109 ? -3.075 -9.912 11.328 1.00 85.31 109 VAL A C 1
ATOM 851 O O . VAL A 1 109 ? -2.179 -9.578 10.558 1.00 85.31 109 VAL A O 1
ATOM 854 N N . GLU A 1 110 ? -4.041 -10.758 10.980 1.00 88.00 110 GLU A N 1
ATOM 855 C CA . GLU A 1 110 ? -4.207 -11.302 9.626 1.00 88.00 110 GLU A CA 1
ATOM 856 C C . GLU A 1 110 ? -4.800 -10.229 8.696 1.00 88.00 110 GLU A C 1
ATOM 858 O O . GLU A 1 110 ? -4.104 -9.294 8.294 1.00 88.00 110 GLU A O 1
ATOM 863 N N . CYS A 1 111 ? -6.101 -10.302 8.399 1.00 93.69 111 CYS A N 1
ATOM 864 C CA . CYS A 1 111 ? -6.803 -9.264 7.659 1.00 93.69 111 CYS A CA 1
ATOM 865 C C . CYS A 1 111 ? -7.135 -8.077 8.581 1.00 93.69 111 CYS A C 1
ATOM 867 O O . CYS A 1 111 ? -7.957 -8.224 9.487 1.00 93.69 111 CYS A O 1
ATOM 869 N N . PRO A 1 112 ? -6.609 -6.869 8.316 1.00 93.88 112 PRO A N 1
ATOM 870 C CA . PRO A 1 112 ? -6.843 -5.703 9.167 1.00 93.88 112 PRO A CA 1
ATOM 871 C C . PRO A 1 112 ? -8.211 -5.028 8.926 1.00 93.8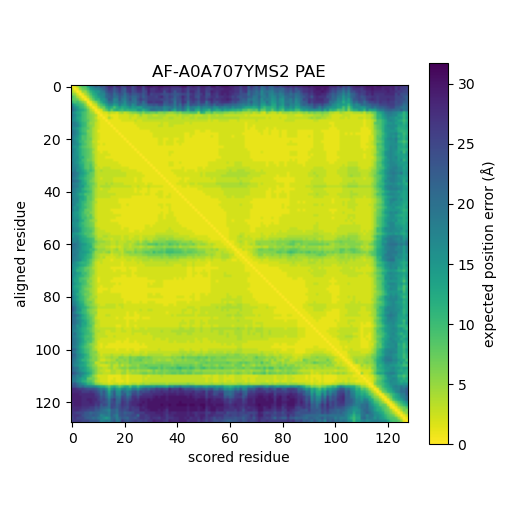8 112 PRO A C 1
ATOM 873 O O . PRO A 1 112 ? -8.497 -3.973 9.491 1.00 93.88 112 PRO A O 1
ATOM 876 N N . PHE A 1 113 ? -9.034 -5.579 8.026 1.00 93.44 113 PHE A N 1
ATOM 877 C CA . PHE A 1 113 ? -10.333 -5.018 7.633 1.00 93.44 113 PHE A CA 1
ATOM 878 C C . PHE A 1 113 ? -11.521 -5.820 8.154 1.00 93.44 113 PHE A C 1
ATOM 880 O O . PHE A 1 113 ? -12.628 -5.288 8.251 1.00 93.44 113 PHE A O 1
ATOM 887 N N . CYS A 1 114 ? -11.319 -7.099 8.473 1.00 91.56 114 CYS A N 1
ATOM 888 C CA . CYS A 1 114 ? -12.356 -7.870 9.134 1.00 91.56 114 CYS A CA 1
ATOM 889 C C . CYS A 1 114 ? -12.581 -7.279 10.527 1.00 91.56 114 CYS A C 1
ATOM 891 O O . CYS A 1 114 ? -11.631 -7.021 11.261 1.00 91.56 114 CYS A O 1
ATOM 893 N N . LYS A 1 115 ? -13.845 -7.100 10.925 1.00 72.75 115 LYS A N 1
ATOM 894 C CA . LYS A 1 115 ? -14.135 -7.030 12.357 1.00 72.75 115 LYS A CA 1
ATOM 895 C C . LYS A 1 115 ? -13.714 -8.377 12.928 1.00 72.75 115 LYS A C 1
ATOM 897 O O . LYS A 1 115 ? -14.169 -9.394 12.404 1.00 72.75 115 LYS A O 1
ATOM 902 N N . GLU A 1 116 ? -12.870 -8.387 13.956 1.00 57.69 116 GLU A N 1
ATOM 903 C CA . GLU A 1 116 ? -12.708 -9.573 14.792 1.00 57.69 116 GLU A CA 1
ATOM 904 C C . GLU A 1 116 ? -14.118 -10.028 15.183 1.00 57.69 116 GLU A C 1
ATOM 906 O O . GLU A 1 116 ? -14.801 -9.381 15.980 1.00 57.69 116 GLU A O 1
ATOM 911 N N . GLN A 1 117 ? -14.615 -11.101 14.568 1.00 43.94 117 GLN A N 1
ATOM 912 C CA . GLN A 1 117 ? -15.727 -11.825 15.155 1.00 43.94 117 GLN A CA 1
ATOM 913 C C . GLN A 1 117 ? -15.122 -12.441 16.404 1.00 43.94 117 GLN A C 1
ATOM 915 O O . GLN A 1 117 ? -14.275 -13.325 16.296 1.00 43.94 117 GLN A O 1
ATOM 920 N N . GLY A 1 118 ? -15.437 -11.850 17.557 1.00 37.75 118 GLY A N 1
ATOM 921 C CA . GLY A 1 118 ? -14.730 -12.072 18.808 1.00 37.75 118 GLY A CA 1
ATOM 922 C C . GLY A 1 118 ? -14.410 -13.541 19.053 1.00 37.75 118 GLY A C 1
ATOM 923 O O . GLY A 1 118 ? -15.263 -14.312 19.482 1.00 37.75 118 GLY A O 1
ATOM 924 N N . ARG A 1 119 ? -13.140 -13.906 18.873 1.00 35.50 119 ARG A N 1
ATOM 925 C CA . ARG A 1 119 ? -12.544 -14.962 19.677 1.00 35.50 119 ARG A CA 1
ATOM 926 C C . ARG A 1 119 ? -12.176 -14.320 21.007 1.00 35.50 119 ARG A C 1
ATOM 928 O O . ARG A 1 119 ? -11.103 -13.755 21.171 1.00 35.50 119 ARG A O 1
ATOM 935 N N . HIS A 1 120 ? -13.104 -14.387 21.959 1.00 38.53 120 HIS A N 1
ATOM 936 C CA . HIS A 1 120 ? -12.734 -14.387 23.370 1.00 38.53 120 HIS A CA 1
ATOM 937 C C . HIS A 1 120 ? -11.673 -15.474 23.575 1.00 38.53 120 HIS A C 1
ATOM 939 O O . HIS A 1 120 ? -11.966 -16.65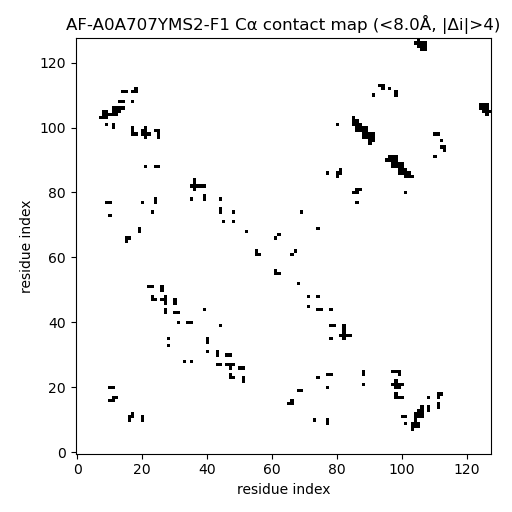9 23.426 1.00 38.53 120 HIS A O 1
ATOM 945 N N . GLY A 1 121 ? -10.438 -15.065 23.864 1.00 32.84 121 GLY A N 1
ATOM 946 C CA . GLY A 1 121 ? -9.351 -16.000 24.132 1.00 32.84 121 GLY A CA 1
ATOM 947 C C . GLY A 1 121 ? -7.956 -15.408 23.971 1.00 32.84 121 GLY A C 1
ATOM 948 O O . GLY A 1 121 ? -7.236 -15.821 23.077 1.00 32.84 121 GLY A O 1
ATOM 949 N N . GLY A 1 122 ? -7.603 -14.468 24.853 1.00 37.03 122 GLY A N 1
ATOM 950 C CA . GLY A 1 122 ? -6.267 -14.333 25.448 1.00 37.03 122 GLY A CA 1
ATOM 951 C C . GLY A 1 122 ? -5.035 -14.234 24.538 1.00 37.03 122 GLY A C 1
ATOM 952 O O . GLY A 1 122 ? -4.542 -15.232 24.020 1.00 37.03 122 GLY A O 1
ATOM 953 N N . GLY A 1 123 ? -4.430 -13.046 24.548 1.00 32.94 123 GLY A N 1
ATOM 954 C CA . GLY A 1 123 ? -2.997 -12.865 24.335 1.00 32.94 123 GLY A CA 1
ATOM 955 C C . GLY A 1 123 ? -2.674 -12.021 23.115 1.00 32.94 123 GLY A C 1
ATOM 956 O O . GLY A 1 123 ? -2.779 -12.492 21.985 1.00 32.94 123 GLY A O 1
ATOM 957 N N . GLU A 1 124 ? -2.189 -10.801 23.355 1.00 40.62 124 GLU A N 1
ATOM 958 C CA . GLU A 1 124 ? -1.189 -10.198 22.476 1.00 40.62 124 GLU A CA 1
ATOM 959 C C . GLU A 1 124 ? -0.048 -11.213 22.362 1.00 40.62 124 GLU A C 1
ATOM 961 O O . GLU A 1 124 ? 0.798 -11.330 23.245 1.00 40.62 124 GLU A O 1
ATOM 966 N N . LYS A 1 125 ? -0.085 -12.041 21.316 1.00 39.56 125 LYS A N 1
ATOM 967 C CA . LYS A 1 125 ? 1.065 -12.857 20.967 1.00 39.56 125 LYS A CA 1
ATOM 968 C C . LYS A 1 125 ? 2.094 -11.896 20.405 1.00 39.56 125 LYS A C 1
ATOM 970 O O . LYS A 1 125 ? 1.868 -11.261 19.376 1.00 39.56 125 LYS A O 1
ATOM 975 N N . GLU A 1 126 ? 3.192 -11.764 21.129 1.00 39.03 126 GLU A N 1
ATOM 976 C CA . GLU A 1 126 ? 4.410 -11.164 20.621 1.00 39.03 126 GLU A CA 1
ATOM 977 C C . GLU A 1 126 ? 4.840 -12.023 19.425 1.00 39.03 126 GLU A C 1
ATOM 979 O O . GLU A 1 126 ? 5.202 -13.192 19.568 1.00 39.03 126 GLU A O 1
ATOM 984 N N . CYS A 1 127 ? 4.641 -11.489 18.222 1.00 49.06 127 CYS A N 1
ATOM 985 C CA . CYS A 1 127 ? 5.125 -12.111 16.999 1.00 49.06 127 CYS A CA 1
ATOM 986 C C . CYS A 1 127 ? 6.660 -11.952 17.017 1.00 49.06 127 CYS A C 1
ATOM 988 O O . CYS A 1 127 ? 7.147 -10.818 17.016 1.00 49.06 127 CYS A O 1
ATOM 990 N N . ALA A 1 128 ? 7.364 -13.083 17.154 1.00 39.19 128 ALA A N 1
ATOM 991 C CA . ALA A 1 128 ? 8.820 -13.186 17.303 1.00 39.19 128 ALA A CA 1
ATOM 992 C C . ALA A 1 128 ? 9.591 -12.667 16.082 1.00 39.19 128 ALA A C 1
ATOM 994 O O . ALA A 1 128 ? 9.113 -12.900 14.949 1.00 39.19 128 ALA A O 1
#

Organism: Salmonella typhimurium (NCBI:txid90371)